Protein AF-A0A7C1ZRJ2-F1 (afdb_monomer_lite)

Structure (mmCIF, N/CA/C/O backbone):
data_AF-A0A7C1ZRJ2-F1
#
_entry.id   AF-A0A7C1ZRJ2-F1
#
loop_
_atom_site.group_PDB
_atom_site.id
_atom_site.type_symbol
_atom_site.label_atom_id
_atom_site.label_alt_id
_atom_site.label_comp_id
_atom_site.label_asym_id
_atom_site.label_entity_id
_atom_site.label_seq_id
_atom_site.pdbx_PDB_ins_code
_atom_site.Cartn_x
_atom_site.Cartn_y
_atom_site.Cartn_z
_atom_site.occupancy
_atom_site.B_iso_or_equiv
_atom_site.auth_seq_id
_atom_site.auth_comp_id
_atom_site.auth_asym_id
_atom_site.auth_atom_id
_atom_site.pdbx_PDB_model_num
ATOM 1 N N . MET A 1 1 ? -12.520 11.306 7.481 1.00 83.06 1 MET A N 1
ATOM 2 C CA . MET A 1 1 ? -11.316 10.441 7.383 1.00 83.06 1 MET A CA 1
ATOM 3 C C . MET A 1 1 ? -11.378 9.408 8.498 1.00 83.06 1 MET A C 1
ATOM 5 O O . MET A 1 1 ? -11.456 9.817 9.645 1.00 83.06 1 MET A O 1
ATOM 9 N N . HIS A 1 2 ? -11.357 8.110 8.210 1.00 93.19 2 HIS A N 1
ATOM 10 C CA . HIS A 1 2 ? -11.411 7.042 9.224 1.00 93.19 2 HIS A CA 1
ATOM 11 C C . HIS A 1 2 ? -10.066 6.306 9.315 1.00 93.19 2 HIS A C 1
ATOM 13 O O . HIS A 1 2 ? -9.328 6.271 8.328 1.00 93.19 2 HIS A O 1
ATOM 19 N N . TYR A 1 3 ? -9.745 5.754 10.492 1.00 96.12 3 TYR A N 1
ATOM 20 C CA . TYR A 1 3 ? -8.508 5.003 10.727 1.00 96.12 3 TYR A CA 1
ATOM 21 C C . TYR A 1 3 ? -8.793 3.525 10.976 1.00 96.12 3 TYR A C 1
ATOM 23 O O . TYR A 1 3 ? -9.718 3.181 11.713 1.00 96.12 3 TYR A O 1
ATOM 31 N N . TYR A 1 4 ? -7.949 2.665 10.420 1.00 96.75 4 TYR A N 1
ATOM 32 C CA . TYR A 1 4 ? -8.074 1.213 10.495 1.00 96.75 4 TYR A CA 1
ATOM 33 C C . TYR A 1 4 ? -6.728 0.595 10.812 1.00 96.75 4 TYR A C 1
ATOM 35 O O . TYR A 1 4 ? -5.726 1.042 10.266 1.00 96.75 4 TYR A O 1
ATOM 43 N N . ASP A 1 5 ? -6.711 -0.461 11.618 1.00 94.88 5 ASP A N 1
ATOM 44 C CA . ASP A 1 5 ? -5.510 -1.257 11.851 1.00 94.88 5 ASP A CA 1
ATOM 45 C C . ASP A 1 5 ? -5.087 -2.046 10.592 1.00 94.88 5 ASP A C 1
ATOM 47 O O . ASP A 1 5 ? -5.791 -2.104 9.576 1.00 94.88 5 ASP A O 1
ATOM 51 N N . TRP A 1 6 ? -3.921 -2.696 10.643 1.00 91.88 6 TRP A N 1
ATOM 52 C CA . TRP A 1 6 ? -3.395 -3.499 9.529 1.00 91.88 6 TRP A CA 1
ATOM 53 C C . TRP A 1 6 ? -4.217 -4.763 9.221 1.00 91.88 6 TRP A C 1
ATOM 55 O O . TRP A 1 6 ? -3.980 -5.426 8.205 1.00 91.88 6 TRP A O 1
ATOM 65 N N . LYS A 1 7 ? -5.182 -5.116 10.078 1.00 92.12 7 LYS A N 1
ATOM 66 C CA . LYS A 1 7 ? -6.148 -6.202 9.859 1.00 92.12 7 LYS A CA 1
ATOM 67 C C . LYS A 1 7 ? -7.434 -5.699 9.194 1.00 92.12 7 LYS A C 1
ATOM 69 O O . LYS A 1 7 ? -8.231 -6.523 8.752 1.00 92.12 7 LYS A O 1
ATOM 74 N N . GLY A 1 8 ? -7.612 -4.384 9.066 1.00 93.00 8 GLY A N 1
ATOM 75 C CA . GLY A 1 8 ? -8.798 -3.750 8.496 1.00 93.00 8 GLY A CA 1
ATOM 76 C C . GLY A 1 8 ? -9.911 -3.482 9.505 1.00 93.00 8 GLY A C 1
ATOM 77 O O . GLY A 1 8 ? -11.032 -3.182 9.096 1.00 93.00 8 GLY A O 1
ATOM 78 N N . LYS A 1 9 ? -9.632 -3.572 10.810 1.00 95.31 9 LYS A N 1
ATOM 79 C CA . LYS A 1 9 ? -10.589 -3.200 11.853 1.00 95.31 9 LYS A CA 1
ATOM 80 C C . LYS A 1 9 ? -10.493 -1.692 12.119 1.00 95.31 9 LYS A C 1
ATOM 82 O O . LYS A 1 9 ? -9.381 -1.191 12.284 1.00 95.31 9 LYS A O 1
ATOM 87 N N . PRO A 1 10 ? -11.616 -0.955 12.189 1.00 96.12 10 PRO A N 1
ATOM 88 C CA . PRO A 1 10 ? -11.578 0.460 12.538 1.00 96.12 10 PRO A CA 1
ATOM 89 C C . PRO A 1 10 ? -11.071 0.648 13.973 1.00 96.12 10 PRO A C 1
ATOM 91 O O . PRO A 1 10 ? -11.456 -0.099 14.880 1.00 96.12 10 PRO A O 1
ATOM 94 N N . TYR A 1 11 ? -10.232 1.660 14.198 1.00 96.31 11 TYR A N 1
ATOM 95 C CA . TYR A 1 11 ? -9.888 2.062 15.561 1.00 96.31 11 TYR A CA 1
ATOM 96 C C . TYR A 1 11 ? -11.098 2.713 16.235 1.00 96.31 11 TYR A C 1
ATOM 98 O O . TYR A 1 11 ? -11.818 3.507 15.632 1.00 96.31 11 TYR A O 1
ATOM 106 N N . THR A 1 12 ? -11.298 2.401 17.513 1.00 95.62 12 THR A N 1
ATOM 107 C CA . THR A 1 12 ? -12.379 2.950 18.340 1.00 95.62 12 THR A CA 1
ATOM 108 C C . THR A 1 12 ? -11.863 4.020 19.305 1.00 95.62 12 THR A C 1
ATOM 110 O O . THR A 1 12 ? -10.661 4.079 19.604 1.00 95.62 12 THR A O 1
ATOM 113 N N . GLY A 1 13 ? -12.785 4.840 19.815 1.00 95.00 13 GLY A N 1
ATOM 114 C CA . GLY A 1 13 ? -12.511 5.958 20.723 1.00 95.00 13 GLY A CA 1
ATOM 115 C C . GLY A 1 13 ? -12.679 7.318 20.048 1.00 95.00 13 GLY A C 1
ATOM 116 O O . GLY A 1 13 ? -13.178 7.419 18.924 1.00 95.00 13 GLY A O 1
ATOM 117 N N . THR A 1 14 ? -12.244 8.367 20.734 1.00 96.69 14 THR A N 1
ATOM 118 C CA . THR A 1 14 ? -12.214 9.736 20.216 1.00 96.69 14 THR A CA 1
ATOM 119 C C . THR A 1 14 ? -11.302 9.849 18.995 1.00 96.69 14 THR A C 1
ATOM 121 O O . THR A 1 14 ? -10.410 9.029 18.759 1.00 96.69 14 THR A O 1
ATOM 124 N N . ARG A 1 15 ? -11.470 10.923 18.219 1.00 94.00 15 ARG A N 1
ATOM 125 C CA . ARG A 1 15 ? -10.621 11.196 17.054 1.00 94.00 15 ARG A CA 1
ATOM 126 C C . ARG A 1 15 ? -9.132 11.215 17.411 1.00 94.00 15 ARG A C 1
ATOM 128 O O . ARG A 1 15 ? -8.336 10.607 16.702 1.00 94.00 15 ARG A O 1
ATOM 135 N N . LYS A 1 16 ? -8.774 11.885 18.511 1.00 96.88 16 LYS A N 1
ATOM 136 C CA . LYS A 1 16 ? -7.392 11.995 18.999 1.00 96.88 16 LYS A CA 1
ATOM 137 C C . LYS A 1 16 ? -6.808 10.619 19.322 1.00 96.88 16 LYS A C 1
ATOM 139 O O . LYS A 1 16 ? -5.703 10.312 18.891 1.00 96.88 16 LYS A O 1
ATOM 144 N N . GLU A 1 17 ? -7.564 9.766 20.007 1.00 97.00 17 GLU A N 1
ATOM 145 C CA . GLU A 1 17 ? -7.126 8.402 20.325 1.00 97.00 17 GLU A CA 1
ATOM 146 C C . GLU A 1 17 ? -6.920 7.554 19.069 1.00 97.00 17 GLU A C 1
ATOM 148 O O . GLU A 1 17 ? -5.942 6.815 18.988 1.00 97.00 17 GLU A O 1
ATOM 153 N N . GLN A 1 18 ? -7.804 7.671 18.074 1.00 96.62 18 GLN A N 1
ATOM 154 C CA . GLN A 1 18 ? -7.654 6.950 16.808 1.00 96.62 18 GLN A CA 1
ATOM 155 C C . GLN A 1 18 ? -6.383 7.374 16.060 1.00 96.62 18 GLN A C 1
ATOM 157 O O . GLN A 1 18 ? -5.648 6.507 15.592 1.00 96.62 18 GLN A O 1
ATOM 162 N N . VAL A 1 19 ? -6.094 8.682 15.993 1.00 96.06 19 VAL A N 1
ATOM 163 C CA . VAL A 1 19 ? -4.860 9.214 15.383 1.00 96.06 19 VAL A CA 1
ATOM 164 C C . VAL A 1 19 ? -3.628 8.654 16.090 1.00 96.06 19 VAL A C 1
ATOM 166 O O . VAL A 1 19 ? -2.704 8.198 15.427 1.00 96.06 19 VAL A O 1
ATOM 169 N N . LEU A 1 20 ? -3.618 8.660 17.427 1.00 96.38 20 LEU A N 1
ATOM 170 C CA . LEU A 1 20 ? -2.478 8.188 18.219 1.00 96.38 20 LEU A CA 1
ATOM 171 C C . LEU A 1 20 ? -2.253 6.679 18.067 1.00 96.38 20 LEU A C 1
ATOM 173 O O . LEU A 1 20 ? -1.115 6.241 17.902 1.00 96.38 20 LEU A O 1
ATOM 177 N N . LYS A 1 21 ? -3.329 5.880 18.077 1.00 95.88 21 LYS A N 1
ATOM 178 C CA . LYS A 1 21 ? -3.256 4.430 17.833 1.00 95.88 21 LYS A CA 1
ATOM 179 C C . LYS A 1 21 ? -2.720 4.134 16.433 1.00 95.88 21 LYS A C 1
ATOM 181 O O . LYS A 1 21 ? -1.801 3.331 16.295 1.00 95.88 21 LYS A O 1
ATOM 186 N N . TRP A 1 22 ? -3.249 4.822 15.419 1.00 96.12 22 TRP A N 1
ATOM 187 C CA . TRP A 1 22 ? -2.766 4.705 14.046 1.00 96.12 22 TRP A CA 1
ATOM 188 C C . TRP A 1 22 ? -1.296 5.108 13.923 1.00 96.12 22 TRP A C 1
ATOM 190 O O . TRP A 1 22 ? -0.529 4.343 13.356 1.00 96.12 22 TRP A O 1
ATOM 200 N N . GLY A 1 23 ? -0.891 6.254 14.478 1.00 95.31 23 GLY A N 1
ATOM 201 C CA . GLY A 1 23 ? 0.488 6.745 14.407 1.00 95.31 23 GLY A CA 1
ATOM 202 C C . GLY A 1 23 ? 1.481 5.743 14.991 1.00 95.31 23 GLY A C 1
ATOM 203 O O . GLY A 1 23 ? 2.436 5.360 14.319 1.00 95.31 23 GLY A O 1
ATOM 204 N N . LYS A 1 24 ? 1.177 5.210 16.181 1.00 94.38 24 LYS A N 1
ATOM 205 C CA . LYS A 1 24 ? 1.979 4.161 16.826 1.00 94.38 24 LYS A CA 1
ATOM 206 C C . LYS A 1 24 ? 2.150 2.925 15.937 1.00 94.38 24 LYS A C 1
ATOM 208 O O . LYS A 1 24 ? 3.252 2.394 15.813 1.00 94.38 24 LYS A O 1
ATOM 213 N N . ASP A 1 25 ? 1.069 2.447 15.324 1.00 94.00 25 ASP A N 1
ATOM 214 C CA . ASP A 1 25 ? 1.140 1.282 14.442 1.00 94.00 25 ASP A CA 1
ATOM 215 C C . ASP A 1 25 ? 1.819 1.609 13.101 1.00 94.00 25 ASP A C 1
ATOM 217 O O . ASP A 1 25 ? 2.542 0.770 12.566 1.00 94.00 25 ASP A O 1
ATOM 221 N N . PHE A 1 26 ? 1.628 2.817 12.566 1.00 93.31 26 PHE A N 1
ATOM 222 C CA . PHE A 1 26 ? 2.184 3.282 11.291 1.00 93.31 26 PHE A CA 1
ATOM 223 C C . PHE A 1 26 ? 3.700 3.473 11.341 1.00 93.31 26 PHE A C 1
ATOM 225 O O . PHE A 1 26 ? 4.393 3.196 10.360 1.00 93.31 26 PHE A O 1
ATOM 232 N N . GLU A 1 27 ? 4.235 3.890 12.485 1.00 92.94 27 GLU A N 1
ATOM 233 C CA . GLU A 1 27 ? 5.680 3.990 12.716 1.00 92.94 27 GLU A CA 1
ATOM 234 C C . GLU A 1 27 ? 6.363 2.614 12.775 1.00 92.94 27 GLU A C 1
ATOM 236 O O . GLU A 1 27 ? 7.551 2.479 12.470 1.00 92.94 27 GLU A O 1
ATOM 241 N N . SER A 1 28 ? 5.612 1.550 13.074 1.00 90.50 28 SER A N 1
ATOM 242 C CA . SER A 1 28 ? 6.132 0.186 13.048 1.00 90.50 28 SER A CA 1
ATOM 243 C C . SER A 1 28 ? 6.309 -0.316 11.613 1.00 90.50 28 SER A C 1
ATOM 245 O O . SER A 1 28 ? 5.349 -0.702 10.937 1.00 90.50 28 SER A O 1
ATOM 247 N N . LYS A 1 29 ? 7.567 -0.427 11.152 1.00 82.12 29 LYS A N 1
ATOM 248 C CA . LYS A 1 29 ? 7.905 -1.030 9.841 1.00 82.12 29 LYS A CA 1
ATOM 249 C C . LYS A 1 29 ? 7.247 -2.400 9.629 1.00 82.12 29 LYS A C 1
ATOM 251 O O . LYS A 1 29 ? 6.834 -2.704 8.512 1.00 82.12 29 LYS A O 1
ATOM 256 N N . LYS A 1 30 ? 7.109 -3.193 10.701 1.00 85.19 30 LYS A N 1
ATOM 257 C CA . LYS A 1 30 ? 6.482 -4.526 10.693 1.00 85.19 30 LYS A CA 1
ATOM 258 C C . LYS A 1 30 ? 5.011 -4.487 10.268 1.00 85.19 30 LYS A C 1
ATOM 260 O O . LYS A 1 30 ? 4.542 -5.425 9.631 1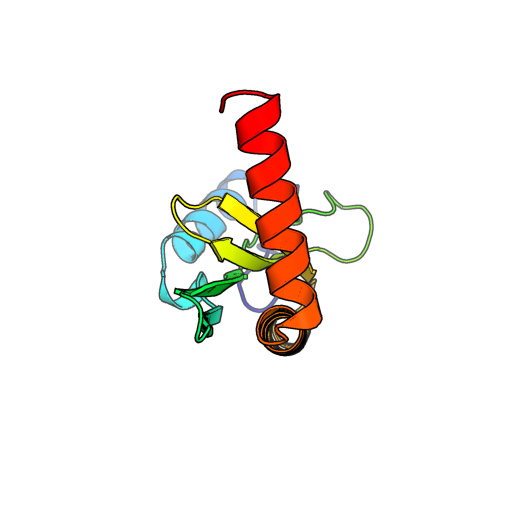.00 85.19 30 LYS A O 1
ATOM 265 N N . HIS A 1 31 ? 4.278 -3.442 10.645 1.00 80.25 31 HIS A N 1
ATOM 266 C CA . HIS A 1 31 ? 2.864 -3.289 10.296 1.00 80.25 31 HIS A CA 1
ATOM 267 C C . HIS A 1 31 ? 2.690 -2.522 8.983 1.00 80.25 31 HIS A C 1
ATOM 269 O O . HIS A 1 31 ? 1.798 -2.841 8.198 1.00 80.25 31 HIS A O 1
ATOM 275 N N . LYS A 1 32 ? 3.573 -1.552 8.720 1.00 90.62 32 LYS A N 1
ATOM 276 C CA . LYS A 1 32 ? 3.525 -0.692 7.536 1.00 90.62 32 LYS A CA 1
ATOM 277 C C . LYS A 1 32 ? 3.857 -1.422 6.240 1.00 90.62 32 LYS A C 1
ATOM 279 O O . LYS A 1 32 ? 3.141 -1.255 5.258 1.00 90.62 32 LYS A O 1
ATOM 284 N N . ILE A 1 33 ? 4.935 -2.204 6.196 1.00 94.44 33 ILE A N 1
ATOM 285 C CA . ILE A 1 33 ? 5.391 -2.831 4.949 1.00 94.44 33 ILE A CA 1
ATOM 286 C C . ILE A 1 33 ? 4.783 -4.227 4.835 1.00 94.44 33 ILE A C 1
ATOM 288 O O . ILE A 1 33 ? 5.092 -5.123 5.614 1.00 94.44 33 ILE A O 1
ATOM 292 N N . ILE A 1 34 ? 3.928 -4.421 3.832 1.00 93.94 34 ILE A N 1
ATOM 293 C CA . ILE A 1 34 ? 3.302 -5.719 3.563 1.00 93.94 34 ILE A CA 1
ATOM 294 C C . ILE A 1 34 ? 4.218 -6.583 2.703 1.00 93.94 34 ILE A C 1
ATOM 296 O O . ILE A 1 34 ? 4.396 -7.766 2.994 1.00 93.94 34 ILE A O 1
ATOM 300 N N . LYS A 1 35 ? 4.766 -6.006 1.628 1.00 96.50 35 LYS A N 1
ATOM 301 C CA . LYS A 1 35 ? 5.721 -6.676 0.742 1.00 96.50 35 LYS A CA 1
ATOM 302 C C . LYS A 1 35 ? 6.477 -5.662 -0.106 1.00 96.50 35 LYS A C 1
ATOM 304 O O . LYS A 1 35 ? 5.881 -4.712 -0.603 1.00 96.50 35 LYS A O 1
ATOM 309 N N . GLN A 1 36 ? 7.759 -5.914 -0.333 1.00 96.56 36 GLN A N 1
ATOM 310 C CA . GLN A 1 36 ? 8.565 -5.206 -1.323 1.00 96.56 36 GLN A CA 1
ATOM 311 C C . GLN A 1 36 ? 9.209 -6.213 -2.270 1.00 96.56 36 GLN A C 1
ATOM 313 O O . GLN A 1 36 ? 9.501 -7.340 -1.866 1.00 96.56 36 GLN A O 1
ATOM 318 N N . GLN A 1 37 ? 9.382 -5.830 -3.532 1.00 97.44 37 GLN A N 1
ATOM 319 C CA . GLN A 1 37 ? 10.026 -6.675 -4.527 1.00 97.44 37 GLN A CA 1
ATOM 320 C C . GLN A 1 37 ? 10.712 -5.828 -5.597 1.00 97.44 37 GLN A C 1
ATOM 322 O O . GLN A 1 37 ? 10.056 -5.054 -6.294 1.00 97.44 37 GLN A O 1
ATOM 327 N N . THR A 1 38 ? 12.021 -6.016 -5.745 1.00 96.00 38 THR A N 1
ATOM 328 C CA . THR A 1 38 ? 12.813 -5.437 -6.835 1.00 96.00 38 THR A CA 1
ATOM 329 C C . THR A 1 38 ? 12.592 -6.231 -8.121 1.00 96.00 38 THR A C 1
ATOM 331 O O . THR A 1 38 ? 12.447 -7.455 -8.100 1.00 96.00 38 THR A O 1
ATOM 334 N N . LEU A 1 39 ? 12.530 -5.521 -9.240 1.00 94.44 39 LEU A N 1
ATOM 335 C CA . LEU A 1 39 ? 12.387 -6.054 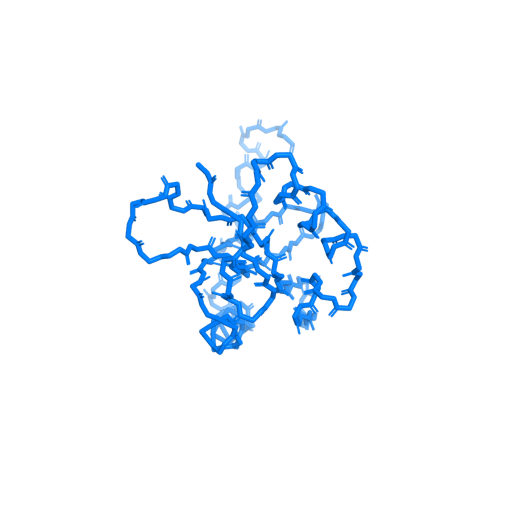-10.587 1.00 94.44 39 LEU A CA 1
ATOM 336 C C . LEU A 1 39 ? 13.752 -6.064 -11.282 1.00 94.44 39 LEU A C 1
ATOM 338 O O . LEU A 1 39 ? 14.648 -5.299 -10.931 1.00 94.44 39 LEU A O 1
ATOM 342 N N . TRP A 1 40 ? 13.905 -6.916 -12.294 1.00 92.62 40 TRP A N 1
ATOM 343 C CA . TRP A 1 40 ? 15.189 -7.174 -12.960 1.00 92.62 40 TRP A CA 1
ATOM 344 C C . TRP A 1 40 ? 15.829 -5.932 -13.609 1.00 92.62 40 TRP A C 1
ATOM 346 O O . TRP A 1 40 ? 17.044 -5.870 -13.744 1.00 92.62 40 TRP A O 1
ATOM 356 N N . TRP A 1 41 ? 15.030 -4.927 -13.971 1.00 89.94 41 TRP A N 1
ATOM 357 C CA . TRP A 1 41 ? 15.482 -3.663 -14.567 1.00 89.94 41 TRP A CA 1
ATOM 358 C C . TRP A 1 41 ? 15.713 -2.538 -13.538 1.00 89.94 41 TRP A C 1
ATOM 360 O O . TRP A 1 41 ? 15.944 -1.388 -13.911 1.00 89.94 41 TRP A O 1
ATOM 370 N N . GLY A 1 42 ? 15.636 -2.842 -12.238 1.00 90.12 42 GLY A N 1
ATOM 371 C CA . GLY A 1 42 ? 15.957 -1.912 -11.148 1.00 90.12 42 GLY A CA 1
ATOM 372 C C . GLY A 1 42 ? 14.780 -1.113 -10.577 1.00 90.12 42 GLY A C 1
ATOM 373 O O . GLY A 1 42 ? 14.962 -0.376 -9.609 1.00 90.12 42 GLY A O 1
ATOM 374 N N . GLY A 1 43 ? 13.569 -1.249 -11.121 1.00 92.25 43 GLY A N 1
ATOM 375 C CA . GLY A 1 43 ? 12.357 -0.767 -10.452 1.00 92.25 43 GLY A CA 1
ATOM 376 C C . GLY A 1 43 ? 11.993 -1.629 -9.249 1.00 92.25 43 GLY A C 1
ATOM 377 O O . GLY A 1 43 ? 12.417 -2.778 -9.156 1.00 92.25 43 GLY A O 1
ATOM 378 N N . TRP A 1 44 ? 11.174 -1.117 -8.333 1.00 95.50 44 TRP A N 1
ATOM 379 C CA . TRP A 1 44 ? 10.677 -1.924 -7.215 1.00 95.50 44 TRP A CA 1
ATOM 380 C C . TRP A 1 44 ? 9.210 -1.649 -6.910 1.00 95.50 44 TRP A C 1
ATOM 382 O O . TRP A 1 44 ? 8.745 -0.511 -6.937 1.00 95.50 44 TRP A O 1
ATOM 392 N N . VAL A 1 45 ? 8.476 -2.711 -6.591 1.00 97.06 45 VAL A N 1
ATOM 393 C CA . VAL A 1 45 ? 7.092 -2.633 -6.126 1.00 97.06 45 VAL A CA 1
ATOM 394 C C . VAL A 1 45 ? 7.094 -2.629 -4.604 1.00 97.06 45 VAL A C 1
ATOM 396 O O . VAL A 1 45 ? 7.650 -3.536 -3.985 1.00 97.06 45 VAL A O 1
ATOM 399 N N . SER A 1 46 ? 6.444 -1.642 -3.994 1.00 96.75 46 SER A N 1
ATOM 400 C CA . SER A 1 46 ? 6.237 -1.561 -2.549 1.00 96.75 46 SER A CA 1
ATOM 401 C C . SER A 1 46 ? 4.750 -1.573 -2.241 1.00 96.75 46 SER A C 1
ATOM 403 O O . SER A 1 46 ? 4.011 -0.694 -2.677 1.00 96.75 46 SER A O 1
ATOM 405 N N . THR A 1 47 ? 4.316 -2.569 -1.475 1.00 98.00 47 THR A N 1
ATOM 406 C CA . THR A 1 47 ? 2.958 -2.661 -0.946 1.00 98.00 47 THR A CA 1
ATOM 407 C C . THR A 1 47 ? 2.971 -2.364 0.538 1.00 98.00 47 THR A C 1
ATOM 409 O O . THR A 1 47 ? 3.657 -3.040 1.311 1.00 98.00 47 THR A O 1
ATOM 412 N N . VAL A 1 48 ? 2.179 -1.376 0.934 1.00 97.25 48 VAL A N 1
ATOM 413 C CA . VAL A 1 48 ? 2.118 -0.859 2.297 1.00 97.25 48 VAL A CA 1
ATOM 414 C C . VAL A 1 48 ? 0.689 -0.844 2.824 1.00 97.25 48 VAL A C 1
ATOM 416 O O . VAL A 1 48 ? -0.286 -0.805 2.071 1.00 97.25 48 VAL A O 1
ATOM 419 N N . TRP A 1 49 ? 0.573 -0.889 4.142 1.00 97.94 49 TRP A N 1
ATOM 420 C CA . TRP A 1 49 ? -0.622 -0.486 4.861 1.00 97.94 49 TRP A CA 1
ATOM 421 C C . TRP A 1 49 ? -0.526 1.012 5.163 1.00 97.94 49 TRP A C 1
ATOM 423 O O . TRP A 1 49 ? 0.478 1.490 5.691 1.00 97.94 49 TRP A O 1
ATOM 433 N N . LEU A 1 50 ? -1.575 1.741 4.791 1.00 96.88 50 LEU A N 1
ATOM 434 C CA . LEU A 1 50 ? -1.723 3.173 5.034 1.00 96.88 50 LEU A CA 1
ATOM 435 C C . LEU A 1 50 ? -2.452 3.426 6.353 1.00 96.88 50 LEU A C 1
ATOM 437 O O . 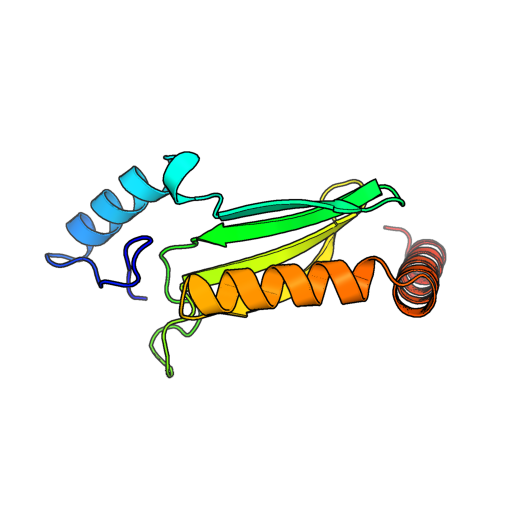LEU A 1 50 ? -2.161 4.399 7.037 1.00 96.88 50 LEU A O 1
ATOM 441 N N . GLY A 1 51 ? -3.432 2.581 6.689 1.00 95.75 51 GLY A N 1
ATOM 442 C CA . GLY A 1 51 ? -4.279 2.728 7.881 1.00 95.75 51 GLY A CA 1
ATOM 443 C C . GLY A 1 51 ? -5.239 3.915 7.859 1.00 95.75 51 GLY A C 1
ATOM 444 O O . GLY A 1 51 ? -6.043 4.068 8.773 1.00 95.75 51 GLY A O 1
ATOM 445 N N . LEU A 1 52 ? -5.190 4.716 6.798 1.00 95.31 52 LEU A N 1
ATOM 446 C CA . LEU A 1 52 ? -6.099 5.811 6.492 1.00 95.31 52 LEU A CA 1
ATOM 447 C C . LEU A 1 52 ? -7.030 5.377 5.370 1.00 95.31 52 LEU A C 1
ATOM 449 O O . LEU A 1 52 ? -6.555 4.874 4.349 1.00 95.31 52 LEU A O 1
ATOM 453 N N . ASP A 1 53 ? -8.329 5.615 5.522 1.00 95.69 53 ASP A N 1
ATOM 454 C CA . ASP A 1 53 ? -9.265 5.409 4.421 1.00 95.69 53 ASP A CA 1
ATOM 455 C C . ASP A 1 53 ? -9.114 6.480 3.331 1.00 95.69 53 ASP A C 1
ATOM 457 O O . ASP A 1 53 ? -9.605 7.602 3.468 1.00 95.69 53 ASP A O 1
ATOM 461 N N . HIS A 1 54 ? -8.479 6.089 2.223 1.00 94.25 54 HIS A N 1
ATOM 462 C CA . HIS A 1 54 ? -8.272 6.926 1.040 1.00 94.25 54 HIS A CA 1
ATOM 463 C C . HIS A 1 54 ? -9.510 7.067 0.141 1.00 94.25 54 HIS A C 1
ATOM 465 O O . HIS A 1 54 ? -9.434 7.752 -0.877 1.00 94.25 54 HIS A O 1
ATOM 471 N N . GLN A 1 55 ? -10.640 6.443 0.492 1.00 94.12 55 GLN A N 1
ATOM 472 C CA . GLN A 1 55 ? -11.952 6.780 -0.067 1.00 94.12 55 GLN A CA 1
ATOM 473 C C . GLN A 1 55 ? -12.681 7.857 0.735 1.00 94.12 55 GLN A C 1
ATOM 475 O O . GLN A 1 55 ? -13.742 8.299 0.310 1.00 94.12 55 GLN A O 1
ATOM 480 N N . PHE A 1 56 ? -12.135 8.310 1.867 1.00 91.50 56 PHE A N 1
ATOM 481 C CA . PHE A 1 56 ? -12.740 9.355 2.699 1.00 91.50 56 PHE A CA 1
ATOM 482 C C . PHE A 1 56 ? -14.191 9.054 3.127 1.00 91.50 56 PHE A C 1
ATOM 484 O O . PHE A 1 56 ? -14.969 9.978 3.347 1.00 91.50 56 PHE A O 1
ATOM 491 N N . GLY A 1 57 ? -14.545 7.776 3.291 1.00 88.75 57 GLY A N 1
ATOM 492 C CA . GLY A 1 57 ? -15.897 7.312 3.621 1.00 88.75 57 GLY A CA 1
ATOM 493 C C . GLY A 1 57 ? -16.773 6.964 2.412 1.00 88.75 57 GLY A C 1
ATOM 494 O O . GLY A 1 57 ? -17.853 6.403 2.593 1.00 88.75 57 GLY A O 1
ATOM 495 N N . PHE A 1 58 ? -16.325 7.230 1.182 1.00 89.50 58 PHE A N 1
ATOM 496 C CA . PHE A 1 58 ? -17.074 6.912 -0.035 1.00 89.50 58 PHE A CA 1
ATOM 497 C C . PHE A 1 58 ? -16.805 5.483 -0.513 1.00 89.50 58 PHE A C 1
ATOM 499 O O . PHE A 1 58 ? -16.031 5.264 -1.441 1.00 89.50 58 PHE A O 1
ATOM 506 N N . GLY A 1 59 ? -17.479 4.507 0.096 1.00 92.69 59 GLY A N 1
ATOM 507 C CA . GLY A 1 59 ? -17.413 3.102 -0.310 1.00 92.69 59 GLY A CA 1
ATOM 508 C C . GLY A 1 59 ? -16.577 2.227 0.625 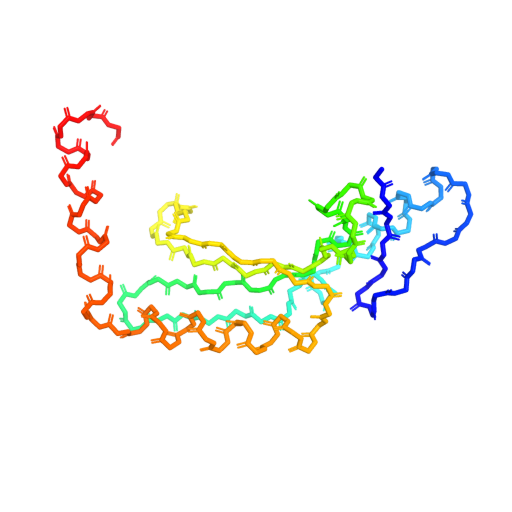1.00 92.69 59 GLY A C 1
ATOM 509 O O . GLY A 1 59 ? -16.584 2.405 1.842 1.00 92.69 59 GLY A O 1
ATOM 510 N N . LYS A 1 60 ? -15.915 1.205 0.066 1.00 94.88 60 LYS A N 1
ATOM 511 C CA . LYS A 1 60 ? -15.103 0.259 0.845 1.00 94.88 60 LYS A CA 1
ATOM 512 C C . LYS A 1 60 ? -13.740 0.876 1.170 1.00 94.88 60 LYS A C 1
ATOM 514 O O . LYS A 1 60 ? -12.967 1.123 0.247 1.00 94.88 60 LYS A O 1
ATOM 519 N N . PRO A 1 61 ? -13.353 0.973 2.451 1.00 96.31 61 PRO A N 1
ATOM 520 C CA . PRO A 1 61 ? -12.206 1.775 2.850 1.00 96.31 61 PRO A CA 1
ATOM 521 C C . PRO A 1 61 ? -10.929 1.327 2.139 1.00 96.31 61 PRO A C 1
ATOM 523 O O . PRO A 1 61 ? -10.635 0.134 2.119 1.00 96.31 61 PRO A O 1
ATOM 526 N N . LEU A 1 62 ? -10.171 2.249 1.545 1.00 97.50 62 LEU A N 1
ATOM 527 C CA . LEU A 1 62 ? -8.923 1.937 0.833 1.00 97.50 62 LEU A CA 1
ATOM 528 C C . LEU A 1 62 ? -7.727 2.226 1.738 1.00 97.50 62 LEU A C 1
ATOM 530 O O . LEU A 1 62 ? -7.251 3.355 1.811 1.00 97.50 62 LEU A O 1
ATOM 534 N N . ILE A 1 63 ? -7.263 1.194 2.444 1.00 97.56 63 ILE A N 1
ATOM 535 C CA . ILE A 1 63 ? -6.274 1.315 3.531 1.00 97.56 63 ILE A CA 1
ATOM 536 C C . ILE A 1 63 ? -4.939 0.626 3.225 1.00 97.56 63 ILE A C 1
ATOM 538 O O . ILE A 1 63 ? -4.039 0.622 4.064 1.00 97.56 63 ILE A O 1
ATOM 542 N N . PHE A 1 64 ? -4.806 0.024 2.043 1.00 98.12 64 PHE A N 1
ATOM 543 C CA . PHE A 1 64 ? -3.562 -0.536 1.522 1.00 98.12 64 PHE A CA 1
ATOM 544 C C . PHE A 1 64 ? -3.264 0.047 0.148 1.00 98.12 64 PHE A C 1
ATOM 546 O O . PHE A 1 64 ? -4.178 0.374 -0.609 1.00 98.12 64 PHE A O 1
ATOM 553 N N . GLU A 1 65 ? -1.988 0.078 -0.207 1.00 98.12 65 GLU A N 1
ATOM 554 C CA . GLU A 1 65 ? -1.520 0.631 -1.472 1.00 98.12 65 GLU A CA 1
ATOM 555 C C . GLU A 1 65 ? -0.330 -0.161 -1.989 1.00 98.12 65 GLU A C 1
ATOM 557 O O . GLU A 1 65 ? 0.499 -0.629 -1.213 1.00 98.12 65 GLU A O 1
ATOM 562 N N . SER A 1 66 ? -0.279 -0.362 -3.303 1.00 98.12 66 SER A N 1
ATOM 563 C CA . SER A 1 66 ? 0.901 -0.847 -4.014 1.00 98.12 66 SER A CA 1
ATOM 564 C C . SER A 1 66 ? 1.353 0.228 -4.982 1.00 98.12 66 SER A C 1
ATOM 566 O O . SER A 1 66 ? 0.542 0.706 -5.770 1.00 98.12 66 SER A O 1
ATOM 568 N N . MET A 1 67 ? 2.635 0.566 -4.940 1.00 96.75 67 MET A N 1
ATOM 569 C CA . MET A 1 67 ? 3.268 1.492 -5.873 1.00 96.75 67 MET A CA 1
ATOM 570 C C . MET A 1 67 ? 4.477 0.832 -6.521 1.00 96.75 67 MET A C 1
ATOM 572 O O . MET A 1 67 ? 5.208 0.086 -5.866 1.00 96.75 67 MET A O 1
ATOM 576 N N . ILE A 1 68 ? 4.685 1.115 -7.803 1.00 95.25 68 ILE A N 1
ATOM 577 C CA . ILE A 1 68 ? 5.915 0.801 -8.533 1.00 95.25 68 ILE A CA 1
ATOM 578 C C . ILE A 1 68 ? 6.763 2.067 -8.604 1.00 95.25 68 ILE A C 1
ATOM 580 O O . ILE A 1 68 ? 6.286 3.119 -9.017 1.00 95.25 68 ILE A O 1
ATOM 584 N N . PHE A 1 69 ? 8.030 1.961 -8.236 1.00 92.06 69 PHE A N 1
ATOM 585 C CA . PHE A 1 69 ? 8.974 3.067 -8.286 1.00 92.06 69 PHE A CA 1
ATOM 586 C C . PHE A 1 69 ? 10.102 2.775 -9.268 1.00 92.06 69 PHE A C 1
ATOM 588 O O . PHE A 1 69 ? 10.467 1.617 -9.497 1.00 92.06 69 PHE A O 1
ATOM 595 N N . PHE A 1 70 ? 10.680 3.843 -9.813 1.00 86.62 70 PHE A N 1
ATOM 596 C CA . PHE A 1 70 ? 11.918 3.797 -10.580 1.00 86.62 70 PHE A CA 1
ATOM 597 C C . PHE A 1 70 ? 12.798 5.017 -10.297 1.00 86.62 70 PHE A C 1
ATOM 599 O O . PHE A 1 70 ? 12.300 6.142 -10.202 1.00 86.62 70 PHE A O 1
ATOM 606 N N . LYS A 1 71 ? 14.118 4.791 -10.201 1.00 74.69 71 LYS A N 1
ATOM 607 C CA . LYS A 1 71 ? 15.135 5.805 -9.859 1.00 74.69 71 LYS A CA 1
ATOM 608 C C . LYS A 1 71 ? 14.675 6.683 -8.684 1.00 74.69 71 LYS A C 1
ATOM 610 O O . LYS A 1 71 ? 14.198 6.109 -7.716 1.00 74.69 71 LYS A O 1
ATOM 615 N N . SER A 1 72 ? 14.858 8.006 -8.7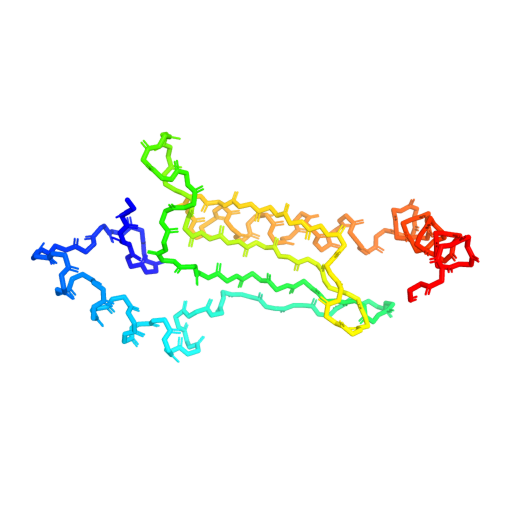19 1.00 66.31 72 SER A N 1
ATOM 616 C CA . SER A 1 72 ? 14.662 8.987 -7.631 1.00 66.31 72 SER A CA 1
ATOM 617 C C . SER A 1 72 ? 13.222 9.081 -7.090 1.00 66.31 72 SER A C 1
ATOM 619 O O . SER A 1 72 ? 12.609 10.142 -7.129 1.00 66.31 72 SER A O 1
ATOM 621 N N . TRP A 1 73 ? 12.670 7.969 -6.604 1.00 64.00 73 TRP A N 1
ATOM 622 C CA . TRP A 1 73 ? 11.343 7.836 -5.996 1.00 64.00 73 TRP A CA 1
ATOM 623 C C . TRP A 1 73 ? 10.171 8.221 -6.897 1.00 64.00 73 TRP A C 1
ATOM 625 O O . TRP A 1 73 ? 9.047 8.353 -6.424 1.00 64.00 73 TRP A O 1
ATOM 635 N N . SER A 1 74 ? 10.411 8.347 -8.201 1.00 75.88 74 SER A N 1
ATOM 636 C CA . SER A 1 74 ? 9.347 8.612 -9.155 1.00 75.88 74 SER A CA 1
ATOM 637 C C . SER A 1 74 ? 8.464 7.370 -9.291 1.00 75.88 74 SER A C 1
ATOM 639 O O . SER A 1 74 ? 8.948 6.284 -9.627 1.00 75.88 74 SER A O 1
ATOM 641 N N . ASP A 1 75 ? 7.174 7.516 -9.014 1.00 84.62 75 ASP A N 1
ATOM 642 C CA . ASP A 1 75 ? 6.210 6.430 -9.116 1.00 84.62 75 ASP A CA 1
ATOM 643 C C . ASP A 1 75 ? 5.788 6.227 -10.571 1.00 84.62 75 ASP A C 1
ATOM 645 O O . ASP A 1 75 ? 5.591 7.182 -11.308 1.00 84.62 75 ASP A O 1
ATOM 649 N N . LEU A 1 76 ? 5.696 4.983 -11.026 1.00 88.00 76 LEU A N 1
ATOM 650 C CA . LEU A 1 76 ? 5.253 4.642 -12.383 1.00 88.00 76 LEU A CA 1
ATOM 651 C C . LEU A 1 76 ? 3.778 4.222 -12.426 1.00 88.00 76 LEU A C 1
ATOM 653 O O . LEU A 1 76 ? 3.214 4.005 -13.497 1.00 88.00 76 LEU A O 1
ATOM 657 N N . GLY A 1 77 ? 3.161 4.062 -11.260 1.00 91.56 77 GLY A N 1
ATOM 658 C CA . GLY A 1 77 ? 1.807 3.565 -11.120 1.00 91.56 77 GLY A CA 1
ATOM 659 C C . GLY A 1 77 ? 1.496 3.153 -9.691 1.00 91.56 77 GLY A C 1
ATOM 660 O O . GLY A 1 77 ? 2.378 2.777 -8.914 1.00 91.56 77 GLY A O 1
ATOM 661 N N . MET A 1 78 ? 0.208 3.204 -9.375 1.00 96.06 78 MET A N 1
ATOM 662 C CA . MET A 1 78 ? -0.323 2.994 -8.040 1.00 96.06 78 MET A CA 1
ATOM 663 C C . MET A 1 78 ? -1.687 2.318 -8.124 1.00 96.06 78 MET A C 1
ATOM 665 O O . MET A 1 78 ? -2.509 2.693 -8.953 1.00 96.06 78 MET A O 1
ATOM 669 N N . ASP A 1 79 ? -1.933 1.379 -7.215 1.00 97.44 79 ASP A N 1
ATOM 670 C CA . ASP A 1 79 ? -3.239 0.762 -6.997 1.00 97.44 79 ASP A CA 1
ATOM 671 C C . ASP A 1 79 ? -3.525 0.661 -5.495 1.00 97.44 79 ASP A C 1
ATOM 673 O O . ASP A 1 79 ? -2.620 0.403 -4.693 1.00 97.44 79 ASP A O 1
ATOM 677 N N . ARG A 1 80 ? -4.795 0.806 -5.105 1.00 97.88 80 ARG A N 1
ATOM 678 C CA . ARG A 1 80 ? -5.236 0.783 -3.702 1.00 97.88 80 ARG A CA 1
ATOM 679 C C . ARG A 1 80 ? -6.232 -0.335 -3.424 1.00 97.88 80 ARG A C 1
ATOM 681 O O . ARG A 1 80 ? -6.978 -0.758 -4.304 1.00 97.88 80 ARG A O 1
ATOM 688 N N . TYR A 1 81 ? -6.251 -0.814 -2.180 1.00 97.69 81 TYR A N 1
ATOM 689 C CA . TYR A 1 81 ? -7.021 -1.994 -1.784 1.00 97.69 81 TYR A CA 1
ATOM 690 C C . TYR A 1 81 ? -7.629 -1.845 -0.391 1.00 97.69 81 TYR A C 1
ATOM 692 O O . TYR A 1 81 ? -7.014 -1.287 0.516 1.00 97.69 81 TYR A O 1
ATOM 700 N N . SER A 1 82 ? -8.805 -2.443 -0.192 1.00 96.94 82 SER A N 1
ATOM 701 C CA . SER A 1 82 ? -9.468 -2.460 1.119 1.00 96.94 82 SER A CA 1
ATOM 702 C C . SER A 1 82 ? -9.006 -3.573 2.050 1.00 96.94 82 SER A C 1
ATOM 704 O O . SER A 1 82 ? -9.236 -3.515 3.251 1.00 96.94 82 SER A O 1
ATOM 706 N N . THR A 1 83 ? -8.373 -4.619 1.514 1.00 96.31 83 THR A N 1
ATOM 707 C CA . THR A 1 83 ? -7.977 -5.793 2.303 1.00 96.31 83 THR A CA 1
ATOM 708 C C . THR A 1 83 ? -6.528 -6.168 2.054 1.00 96.31 83 THR A C 1
ATOM 710 O O . THR A 1 83 ? -6.035 -6.071 0.929 1.00 96.31 83 THR A O 1
ATOM 713 N N . ARG A 1 84 ? -5.870 -6.713 3.085 1.00 95.56 84 ARG A N 1
ATOM 714 C CA . ARG A 1 84 ? -4.489 -7.204 2.989 1.00 95.56 84 ARG A CA 1
ATOM 715 C C . ARG A 1 84 ? -4.340 -8.292 1.922 1.00 95.56 84 ARG A C 1
ATOM 717 O O . ARG A 1 84 ? -3.380 -8.293 1.158 1.00 95.56 84 ARG A O 1
ATOM 724 N N . ARG A 1 85 ? -5.318 -9.202 1.827 1.00 96.38 85 ARG A N 1
ATOM 725 C CA . ARG A 1 85 ? -5.353 -10.247 0.789 1.00 96.38 85 ARG A CA 1
ATOM 726 C C . ARG A 1 85 ? -5.451 -9.642 -0.614 1.00 96.38 85 ARG A C 1
ATOM 728 O O . ARG A 1 85 ? -4.734 -10.080 -1.513 1.00 96.38 85 ARG A O 1
ATOM 735 N N . GLY A 1 86 ? -6.310 -8.634 -0.789 1.00 97.19 86 GLY A N 1
ATOM 736 C CA . GLY A 1 86 ? -6.417 -7.866 -2.029 1.00 97.19 86 GLY A CA 1
ATOM 737 C C . GLY A 1 86 ? -5.093 -7.200 -2.393 1.00 97.19 86 GLY A C 1
ATOM 738 O O . GLY A 1 86 ? -4.619 -7.382 -3.509 1.00 97.19 86 GLY A O 1
ATOM 739 N N . ALA A 1 87 ? -4.442 -6.556 -1.423 1.00 97.31 87 ALA A N 1
ATOM 740 C CA . ALA A 1 87 ? -3.143 -5.918 -1.602 1.00 97.31 87 ALA A CA 1
ATOM 741 C C . ALA A 1 87 ? -2.044 -6.907 -2.027 1.00 97.31 87 ALA A C 1
ATOM 743 O O . ALA A 1 87 ? -1.279 -6.611 -2.936 1.00 97.31 87 ALA A O 1
ATOM 744 N N . PHE A 1 88 ? -1.995 -8.121 -1.464 1.00 97.00 88 PHE A N 1
ATOM 745 C CA . PHE A 1 88 ? -1.056 -9.158 -1.920 1.00 97.00 88 PHE A CA 1
ATOM 746 C C . PHE A 1 88 ? -1.328 -9.640 -3.352 1.00 97.00 88 PHE A C 1
ATOM 748 O O . PHE A 1 88 ? -0.388 -9.882 -4.114 1.00 97.00 88 PHE A O 1
ATOM 755 N N . LYS A 1 89 ? -2.603 -9.814 -3.729 1.00 98.06 89 LYS A N 1
ATOM 756 C CA . LYS A 1 89 ? -2.975 -10.173 -5.109 1.00 98.06 89 LYS A CA 1
ATOM 757 C C . LYS A 1 89 ? -2.586 -9.049 -6.073 1.00 98.06 89 LYS A C 1
ATOM 759 O O . LYS A 1 89 ? -1.993 -9.326 -7.114 1.00 98.06 89 LYS A O 1
ATOM 764 N N . GLY A 1 90 ? -2.872 -7.813 -5.678 1.00 97.94 90 GLY A N 1
ATOM 765 C CA . GLY A 1 90 ? -2.491 -6.588 -6.362 1.00 97.94 90 GLY A CA 1
ATOM 766 C C . GLY A 1 90 ? -0.988 -6.458 -6.569 1.00 97.94 90 GLY A C 1
ATOM 767 O O . GLY A 1 90 ? -0.539 -6.304 -7.698 1.00 97.94 90 GLY A O 1
ATOM 768 N N . HIS A 1 91 ? -0.200 -6.668 -5.513 1.00 98.38 91 HIS A N 1
ATOM 769 C CA . HIS A 1 91 ? 1.261 -6.688 -5.570 1.00 98.38 91 HIS A CA 1
ATOM 770 C C . HIS A 1 91 ? 1.773 -7.652 -6.643 1.00 98.38 91 HIS A C 1
ATOM 772 O O . HIS A 1 91 ? 2.567 -7.271 -7.496 1.00 98.38 91 HIS A O 1
ATOM 778 N N . ARG A 1 92 ? 1.297 -8.906 -6.643 1.00 98.25 92 ARG A N 1
ATOM 779 C CA . ARG A 1 92 ? 1.707 -9.899 -7.652 1.00 98.25 92 ARG A CA 1
ATOM 780 C C . ARG A 1 92 ? 1.308 -9.485 -9.066 1.00 98.25 92 ARG A C 1
ATOM 782 O O . ARG A 1 92 ? 2.068 -9.721 -10.001 1.00 98.25 92 ARG A O 1
ATOM 789 N N . ALA A 1 93 ? 0.126 -8.892 -9.231 1.00 97.81 93 ALA A N 1
ATOM 790 C CA . ALA A 1 93 ? -0.322 -8.390 -10.524 1.00 97.81 93 ALA A CA 1
ATOM 791 C C . ALA A 1 93 ? 0.554 -7.227 -11.012 1.00 97.81 93 ALA A C 1
ATOM 793 O O . ALA A 1 93 ? 0.954 -7.227 -12.173 1.00 97.81 93 ALA A O 1
ATOM 794 N N . MET A 1 94 ? 0.912 -6.302 -10.119 1.00 97.50 94 MET A N 1
ATOM 795 C CA . MET A 1 94 ? 1.797 -5.177 -10.405 1.00 97.50 94 MET A CA 1
ATOM 796 C C . MET A 1 94 ? 3.207 -5.660 -10.763 1.00 97.50 94 MET A C 1
ATOM 798 O O . MET A 1 94 ? 3.719 -5.281 -11.809 1.00 97.50 94 MET A O 1
ATOM 802 N N . VAL A 1 95 ? 3.789 -6.579 -9.985 1.00 97.25 95 VAL A N 1
ATOM 803 C CA . VAL A 1 95 ? 5.073 -7.224 -10.315 1.00 97.25 95 VAL A CA 1
ATOM 804 C C . VAL A 1 95 ? 5.016 -7.866 -11.700 1.00 97.25 95 VAL A C 1
ATOM 806 O O . VAL A 1 95 ? 5.864 -7.583 -12.533 1.00 97.25 95 VAL A O 1
ATOM 809 N N . ARG A 1 96 ? 3.996 -8.681 -11.996 1.00 96.75 96 ARG A N 1
ATOM 810 C CA . ARG A 1 96 ? 3.868 -9.328 -13.312 1.00 96.75 96 ARG A CA 1
ATOM 811 C C . ARG A 1 96 ? 3.749 -8.309 -14.449 1.00 96.75 96 ARG A C 1
ATOM 813 O O . ARG A 1 96 ? 4.398 -8.477 -15.474 1.00 96.75 96 ARG A O 1
ATOM 820 N N . LYS A 1 97 ? 2.928 -7.270 -14.266 1.00 95.12 97 LYS A N 1
ATOM 821 C CA . LYS A 1 97 ? 2.740 -6.191 -15.245 1.00 95.12 97 LYS A CA 1
ATOM 822 C C . LYS A 1 97 ? 4.064 -5.485 -15.539 1.00 95.12 97 LYS A C 1
ATOM 824 O O . LYS A 1 97 ? 4.416 -5.333 -16.700 1.00 95.12 97 LYS A O 1
ATOM 829 N N . TRP A 1 98 ? 4.797 -5.089 -14.502 1.00 94.62 98 TRP A N 1
ATOM 830 C CA . TRP A 1 98 ? 6.007 -4.276 -14.634 1.00 94.62 98 TRP A CA 1
ATOM 831 C C . TRP A 1 98 ? 7.282 -5.083 -14.886 1.00 94.62 98 TRP A C 1
ATOM 833 O O . TRP A 1 98 ? 8.276 -4.518 -15.329 1.00 94.62 98 TRP A O 1
ATOM 843 N N . SER A 1 99 ? 7.268 -6.399 -14.678 1.00 94.31 99 SER A N 1
ATOM 844 C CA . SER A 1 99 ? 8.325 -7.293 -15.164 1.00 94.31 99 SER A CA 1
ATOM 845 C C . SER A 1 99 ? 8.275 -7.507 -16.679 1.00 94.31 99 SER A C 1
ATOM 847 O O . SER A 1 99 ? 9.277 -7.948 -17.238 1.00 94.31 99 SER A O 1
ATOM 849 N N . ASN A 1 100 ? 7.144 -7.224 -17.338 1.00 92.56 100 ASN A N 1
ATOM 850 C CA . ASN A 1 100 ? 6.991 -7.396 -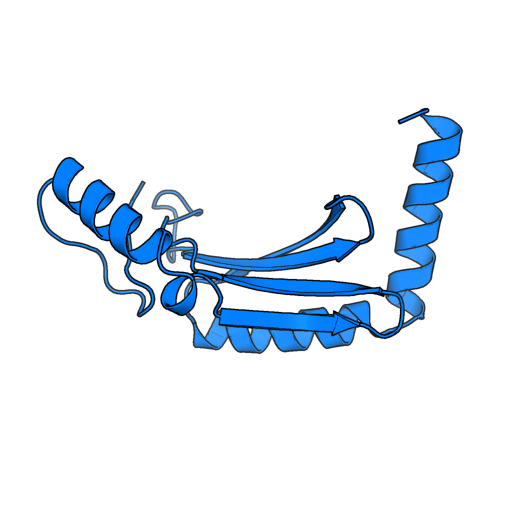18.781 1.00 92.56 100 ASN A CA 1
ATOM 851 C C . ASN A 1 100 ? 7.703 -6.255 -19.544 1.00 92.56 100 ASN A C 1
ATOM 853 O O . ASN A 1 100 ? 7.292 -5.096 -19.403 1.00 92.56 100 ASN A O 1
ATOM 857 N N . PRO A 1 101 ? 8.713 -6.555 -20.390 1.00 87.88 101 PRO A N 1
ATOM 858 C CA . PRO A 1 101 ? 9.421 -5.541 -21.173 1.00 87.88 101 PRO A CA 1
ATOM 859 C C . PRO A 1 101 ? 8.499 -4.694 -22.058 1.00 87.88 101 PRO A C 1
ATOM 861 O O . PRO A 1 101 ? 8.725 -3.495 -22.196 1.00 87.88 101 PRO A O 1
ATOM 864 N N . LEU A 1 102 ? 7.422 -5.283 -22.593 1.00 89.00 102 LEU A N 1
ATOM 865 C CA . LEU A 1 102 ? 6.457 -4.588 -23.454 1.00 89.00 102 LEU A CA 1
ATOM 866 C C . LEU A 1 102 ? 5.654 -3.512 -22.712 1.00 89.00 102 LEU A C 1
ATOM 868 O O . LEU A 1 102 ? 5.080 -2.633 -23.342 1.00 89.00 102 LEU A O 1
ATOM 872 N N . VAL A 1 103 ? 5.604 -3.572 -21.380 1.00 84.19 103 VAL A N 1
ATOM 873 C CA . VAL A 1 103 ? 4.959 -2.548 -20.548 1.00 84.19 103 VAL A CA 1
ATOM 874 C C . VAL A 1 103 ? 5.982 -1.519 -20.081 1.00 84.19 103 VAL A C 1
ATOM 876 O O . VAL A 1 103 ? 5.735 -0.317 -20.149 1.00 84.19 103 VAL A O 1
ATOM 879 N N . PHE A 1 104 ? 7.135 -1.982 -19.600 1.00 81.62 104 PHE A N 1
ATOM 880 C CA . PHE A 1 104 ? 8.134 -1.104 -19.001 1.00 81.62 104 PHE A CA 1
ATOM 881 C C . PHE A 1 104 ? 8.860 -0.225 -20.030 1.00 81.62 104 PHE A C 1
ATOM 883 O O . PHE A 1 104 ? 9.029 0.968 -19.781 1.00 81.62 104 PHE A O 1
ATOM 890 N N . VAL A 1 105 ? 9.265 -0.771 -21.184 1.00 82.12 105 VAL A N 1
ATOM 891 C CA . VAL A 1 105 ? 10.049 -0.013 -22.175 1.00 82.12 105 VAL A CA 1
ATOM 892 C C . VAL A 1 105 ? 9.275 1.207 -22.696 1.00 82.12 105 VAL A C 1
ATOM 894 O O . VAL A 1 105 ? 9.827 2.307 -22.625 1.00 82.12 105 VAL A O 1
ATOM 897 N N . PRO A 1 106 ? 7.999 1.099 -23.123 1.00 83.62 106 PRO A N 1
ATOM 898 C CA . PRO A 1 106 ? 7.232 2.273 -23.544 1.00 83.62 106 PRO A CA 1
ATOM 899 C C . PRO A 1 106 ? 7.033 3.302 -22.426 1.00 83.62 106 PRO A C 1
ATOM 901 O O . PRO A 1 106 ? 7.173 4.498 -22.666 1.00 83.62 106 PRO A O 1
ATOM 904 N N . ALA A 1 107 ? 6.764 2.854 -21.194 1.00 80.19 107 ALA A N 1
ATOM 905 C CA . ALA A 1 107 ? 6.592 3.749 -20.047 1.00 80.19 107 ALA A CA 1
ATOM 906 C C . ALA A 1 107 ? 7.876 4.534 -19.721 1.00 80.19 107 ALA A C 1
ATOM 908 O O . ALA A 1 107 ? 7.821 5.710 -19.356 1.00 80.19 107 ALA A O 1
ATOM 909 N N . LEU A 1 108 ? 9.041 3.897 -19.879 1.00 78.69 108 LEU A N 1
ATOM 910 C CA . LEU A 1 108 ? 10.335 4.552 -19.730 1.00 78.69 108 LEU A CA 1
ATOM 911 C C . LEU A 1 108 ? 10.585 5.566 -20.855 1.00 78.69 108 LEU A C 1
ATOM 913 O O . LEU A 1 108 ? 11.035 6.679 -20.582 1.00 78.69 108 LEU A O 1
ATOM 917 N N . MET A 1 109 ? 10.279 5.195 -22.101 1.00 83.19 109 MET A N 1
ATOM 918 C CA . MET A 1 109 ? 10.463 6.064 -23.265 1.00 83.19 109 MET A CA 1
ATOM 919 C C . MET A 1 109 ? 9.572 7.307 -23.206 1.00 83.19 109 MET A C 1
ATOM 921 O O . MET A 1 109 ? 10.081 8.406 -23.408 1.00 83.19 109 MET A O 1
ATOM 925 N N . ASP A 1 110 ? 8.289 7.172 -22.848 1.00 82.38 110 ASP A N 1
ATOM 926 C CA . ASP A 1 110 ? 7.387 8.326 -22.684 1.00 82.38 110 ASP A CA 1
ATOM 927 C C . ASP A 1 110 ? 7.951 9.325 -21.663 1.00 82.38 110 ASP A C 1
ATOM 929 O O . ASP A 1 110 ? 7.978 10.534 -21.897 1.00 82.38 110 ASP A O 1
ATOM 933 N N . ARG A 1 111 ? 8.507 8.826 -20.553 1.00 76.56 111 ARG A N 1
ATOM 934 C CA . ARG A 1 111 ? 9.162 9.680 -19.554 1.00 76.56 111 ARG A CA 1
ATOM 935 C C . ARG A 1 111 ? 10.421 10.359 -20.062 1.00 76.56 111 ARG A C 1
ATOM 937 O O . ARG A 1 111 ? 10.608 11.539 -19.776 1.00 76.56 111 ARG A O 1
ATOM 944 N N . LEU A 1 112 ? 11.281 9.646 -20.786 1.00 77.75 112 LEU A N 1
ATOM 945 C CA . LEU A 1 112 ? 12.483 10.238 -21.376 1.00 77.75 112 LEU A CA 1
ATOM 946 C C . LEU A 1 112 ? 12.116 11.341 -22.375 1.00 77.75 112 LEU A C 1
ATOM 948 O O . LEU A 1 112 ? 12.689 12.425 -22.316 1.00 77.75 112 LEU A O 1
ATOM 952 N N . ILE A 1 113 ? 11.108 11.106 -23.219 1.00 82.00 113 ILE A N 1
ATOM 953 C CA . ILE A 1 113 ? 10.601 12.097 -24.176 1.00 82.00 113 ILE A CA 1
ATOM 954 C C . ILE A 1 113 ? 10.057 13.325 -23.444 1.00 82.00 113 ILE A C 1
ATOM 956 O O . ILE A 1 113 ? 10.419 14.450 -23.787 1.00 82.00 113 ILE A O 1
ATOM 960 N N . ARG A 1 114 ? 9.230 13.135 -22.406 1.00 79.62 114 ARG A N 1
ATOM 961 C CA . ARG A 1 114 ? 8.731 14.251 -21.586 1.00 79.62 114 ARG A CA 1
ATOM 962 C C . ARG A 1 114 ? 9.870 15.023 -20.929 1.00 79.62 114 ARG A C 1
ATOM 964 O O . ARG A 1 114 ? 9.827 16.245 -20.912 1.00 79.62 114 ARG A O 1
ATOM 971 N N . ARG A 1 115 ? 10.898 14.337 -20.430 1.00 79.50 115 ARG A N 1
ATOM 972 C CA . ARG A 1 115 ? 12.058 14.987 -19.813 1.00 79.50 115 ARG A CA 1
ATOM 973 C C . ARG A 1 115 ? 12.833 15.851 -20.806 1.00 79.50 115 ARG A C 1
ATOM 975 O O . ARG A 1 115 ? 13.150 16.989 -20.486 1.00 79.50 115 ARG A O 1
ATOM 982 N N . ILE A 1 116 ? 13.077 15.342 -22.014 1.00 80.25 116 ILE A N 1
ATOM 983 C CA . ILE A 1 116 ? 13.734 16.098 -23.092 1.00 80.25 116 ILE A CA 1
ATOM 984 C C . ILE A 1 116 ? 12.884 17.306 -23.505 1.00 80.25 116 ILE A C 1
ATOM 986 O O . ILE A 1 116 ? 13.416 18.388 -23.722 1.00 80.25 116 ILE A O 1
ATOM 990 N N . ARG A 1 117 ? 11.560 17.133 -23.601 1.00 81.75 117 ARG A N 1
ATOM 991 C CA . ARG A 1 117 ? 10.645 18.180 -24.074 1.00 81.75 117 ARG A CA 1
ATOM 992 C C . ARG A 1 117 ? 10.359 19.267 -23.032 1.00 81.75 117 ARG A C 1
ATOM 994 O O . ARG A 1 117 ? 10.130 20.406 -23.421 1.00 81.75 117 ARG A O 1
ATOM 1001 N N . TYR A 1 118 ? 10.331 18.921 -21.745 1.00 82.19 118 TYR A N 1
ATOM 1002 C CA . TYR A 1 118 ? 9.821 19.802 -20.686 1.00 82.19 118 TYR A CA 1
ATOM 1003 C C . TYR A 1 118 ? 10.829 20.122 -19.566 1.00 82.19 118 TYR A C 1
ATOM 1005 O O . TYR A 1 118 ? 10.505 20.920 -18.697 1.00 82.19 118 TYR A O 1
ATOM 1013 N N . GLY A 1 119 ? 12.044 19.558 -19.579 1.00 63.94 119 GLY A N 1
ATOM 1014 C CA . GLY A 1 119 ? 13.169 20.064 -18.777 1.00 63.94 119 GLY A CA 1
ATOM 1015 C C . GLY A 1 119 ? 13.063 19.926 -17.250 1.00 63.94 119 GLY A C 1
ATOM 1016 O O . GLY A 1 119 ? 13.552 20.804 -16.545 1.00 63.94 119 GLY A O 1
ATOM 1017 N N . HIS A 1 120 ? 12.457 18.850 -16.733 1.00 60.56 120 HIS A N 1
ATOM 1018 C CA . HIS A 1 120 ? 12.480 18.518 -15.296 1.00 60.56 120 HIS A CA 1
ATOM 1019 C C . HIS A 1 120 ? 13.591 17.520 -14.917 1.00 60.56 120 HIS A C 1
ATOM 1021 O O . HIS A 1 120 ? 13.840 16.535 -15.658 1.00 60.56 120 HIS A O 1
#

Secondary structure (DSSP, 8-state):
--BB-TTSPBPPS-HHHHHHHHHHHHH-HHHHEEEEEE-TTS-EEEEEE--B-TTTTSSS---EEEEEEETTTEEEEEEEESSHHHHHHHHHHHHHHHH-HHHHHHHHHHHHHHHHHH--

Radius of gyration: 16.67 Å; chains: 1; bounding box: 33×30×45 Å

Sequence (120 aa):
MHYYDWKGKPYTGTRKEQVLKWGKDFESKKHKIIKQQTLWWGGWVSTVWLGLDHQFGFGKPLIFESMIFFKSWSDLGMDRYSTRRGAFKGHRAMVRKWSNPLVFVPALMDRLIRRIRYGH

pLDDT: mean 91.27, std 8.0, range [60.56, 98.38]

Foldseek 3Di:
DWFAFLQLHTDDDDPVVSVVVRVVQCVDPVSFWLDKDAAPVGKIKTKTFQRAQPCNPVPQGFGIKIFIADDPRDTLDMDTDNGSVVSVVVSVVVNVQCNDCVNPVVSVVVVVVCCVVPPD